Protein AF-M5BUG8-F1 (afdb_monomer_lite)

InterPro domains:
  IPR003822 Paired amphipathic helix [PF02671] (31-75)
  IPR003822 Paired amphipathic helix [PS51477] (8-78)
  IPR036600 Paired amphipathic helix superfamily [G3DSA:1.20.1160.11] (14-76)
  IPR036600 Paired amphipathic helix superfamily [SSF47762] (7-77)
  IPR039774 Transcriptional regulatory protein Sin3-like [PTHR12346] (8-88)

Secondary structure (DSSP, 8-state):
-----------HHHHHHHHHHHHHHTTT-HHHHHHHHHHHHHHHTTSS-HHHHHHHHHHHTTT-HHHHHHGGGGSPTT-EEEEEE-TTS-EEEEEE-TTS-EEEEEEP-

Sequence (109 aa):
MSLSPGSRSLNVMDAMTYLETIKVEFQHKPDVYDRFMDIMRDFRSEVINTPEVINQVLLLFNKHITLIQDFNAFLPQGYRVNCTTDDHNHSIITVLTPSGTSTRTTTTD

Foldseek 3Di:
DDPDPPDDPPDVVLVVVLLVVQCVVCVVPVVLSVQLVVLVVCVVVVVDDLVRSLVSQCVSCVVPVVSNQSCQSVHDPQWDWDWDADPVRWIKIWIGHNVRDIDIDIRDD

Radius of gyration: 14.84 Å; chains: 1; bounding box: 35×41×40 Å

Structure (mmCIF, N/CA/C/O backbone):
data_AF-M5BUG8-F1
#
_entry.id   AF-M5BUG8-F1
#
loop_
_atom_site.group_PDB
_atom_site.id
_atom_site.type_symbol
_atom_site.label_atom_id
_atom_site.label_alt_id
_atom_site.label_comp_id
_atom_site.label_asym_id
_atom_site.label_entity_id
_atom_site.label_seq_id
_atom_site.pdbx_PDB_ins_code
_atom_site.Cartn_x
_atom_site.Cartn_y
_atom_site.Cartn_z
_atom_site.occupancy
_atom_site.B_iso_or_equiv
_atom_site.auth_seq_id
_atom_site.auth_comp_id
_atom_site.auth_asym_id
_atom_site.auth_atom_id
_atom_site.pdbx_PDB_model_num
ATOM 1 N N . MET A 1 1 ? 5.415 25.767 23.470 1.00 34.91 1 MET A N 1
ATOM 2 C CA . MET A 1 1 ? 4.285 25.671 22.523 1.00 34.91 1 MET A CA 1
ATOM 3 C C . MET A 1 1 ? 4.552 24.466 21.644 1.00 34.91 1 MET A C 1
ATOM 5 O O . MET A 1 1 ? 5.449 24.526 20.816 1.00 34.91 1 MET A O 1
ATOM 9 N N . SER A 1 2 ? 3.894 23.342 21.917 1.00 32.44 2 SER A N 1
ATOM 10 C CA . SER A 1 2 ? 4.094 22.116 21.142 1.00 32.44 2 SER A CA 1
ATOM 11 C C . SER A 1 2 ? 3.295 22.223 19.850 1.00 32.44 2 SER A C 1
ATOM 13 O O . SER A 1 2 ? 2.077 22.374 19.892 1.00 32.44 2 SER A O 1
ATOM 15 N N . LEU A 1 3 ? 3.988 22.192 18.713 1.00 37.69 3 LEU A N 1
ATOM 16 C CA . LEU A 1 3 ? 3.361 22.051 17.406 1.00 37.69 3 LEU A CA 1
ATOM 17 C C . LEU A 1 3 ? 2.771 20.642 17.334 1.00 37.69 3 LEU A C 1
ATOM 19 O O . LEU A 1 3 ? 3.499 19.661 17.199 1.00 37.69 3 LEU A O 1
ATOM 23 N N . SER A 1 4 ? 1.454 20.537 17.463 1.00 40.38 4 SER A N 1
ATOM 24 C CA . SER A 1 4 ? 0.725 19.347 17.041 1.00 40.38 4 SER A CA 1
ATOM 25 C C . SER A 1 4 ? 0.997 19.158 15.543 1.00 40.38 4 SER A C 1
ATOM 27 O O . SER A 1 4 ? 0.736 20.098 14.786 1.00 40.38 4 SER A O 1
ATOM 29 N N . PRO A 1 5 ? 1.514 18.009 15.071 1.00 44.12 5 PRO A N 1
ATOM 30 C CA . PRO A 1 5 ? 1.587 17.742 13.645 1.00 44.12 5 PRO A CA 1
ATOM 31 C C . PRO A 1 5 ? 0.160 17.470 13.169 1.00 44.12 5 PRO A C 1
ATOM 33 O O . PRO A 1 5 ? -0.317 16.338 13.177 1.00 44.12 5 PRO A O 1
ATOM 36 N N . GLY A 1 6 ? -0.550 18.548 12.839 1.00 43.66 6 GLY A N 1
ATOM 37 C CA . GLY A 1 6 ? -1.820 18.486 12.142 1.00 43.66 6 GLY A CA 1
ATOM 38 C C . GLY A 1 6 ? -1.613 17.741 10.832 1.00 43.66 6 GLY A C 1
ATOM 39 O O . GLY A 1 6 ? -0.703 18.070 10.073 1.00 43.66 6 GLY A O 1
ATOM 40 N N . SER A 1 7 ? -2.422 16.701 10.648 1.00 51.44 7 SER A N 1
ATOM 41 C CA . SER A 1 7 ? -2.862 16.116 9.384 1.00 51.44 7 SER A CA 1
ATOM 42 C C . SER A 1 7 ? -2.051 16.590 8.181 1.00 51.44 7 SER A C 1
ATOM 44 O O . SER A 1 7 ? -2.364 17.630 7.600 1.00 51.44 7 SER A O 1
ATOM 46 N N . ARG A 1 8 ? -0.998 15.845 7.809 1.00 51.69 8 ARG A N 1
ATOM 47 C CA . ARG A 1 8 ? -0.332 16.061 6.520 1.00 51.69 8 ARG A CA 1
ATOM 48 C C . ARG A 1 8 ? -1.423 15.999 5.458 1.00 51.69 8 ARG A C 1
ATOM 50 O O . ARG A 1 8 ? -2.020 14.946 5.255 1.00 51.69 8 ARG A O 1
ATOM 57 N N . SER A 1 9 ? -1.734 17.136 4.844 1.00 54.66 9 SER A N 1
ATOM 58 C CA . SER A 1 9 ? -2.570 17.170 3.656 1.00 54.66 9 SER A CA 1
ATOM 59 C C . SER A 1 9 ? -1.834 16.347 2.611 1.00 54.66 9 SER A C 1
ATOM 61 O O . SER A 1 9 ? -0.812 16.800 2.096 1.00 54.66 9 SER A O 1
ATOM 63 N N . LEU A 1 10 ? -2.297 15.122 2.378 1.00 64.00 10 LEU A N 1
ATOM 64 C CA . LEU A 1 10 ? -1.803 14.280 1.299 1.00 64.00 10 LEU A CA 1
ATOM 65 C C . LEU A 1 10 ? -1.796 15.111 0.021 1.00 64.00 10 LEU A C 1
ATOM 67 O O . LEU A 1 10 ? -2.849 15.584 -0.415 1.00 64.00 10 LEU A O 1
ATOM 71 N N . ASN A 1 11 ? -0.610 15.364 -0.530 1.00 78.06 11 ASN A N 1
ATOM 72 C CA . ASN A 1 11 ? -0.508 16.137 -1.752 1.00 78.06 11 ASN A CA 1
ATOM 73 C C . ASN A 1 11 ? -0.906 15.221 -2.912 1.00 78.06 11 ASN A C 1
ATOM 75 O O . ASN A 1 11 ? -0.458 14.078 -2.997 1.00 78.06 11 ASN A O 1
ATOM 79 N N . VAL A 1 12 ? -1.722 15.724 -3.838 1.00 82.19 12 VAL A N 1
ATOM 80 C CA . VAL A 1 12 ? -2.028 15.030 -5.100 1.00 82.19 12 VAL A CA 1
ATOM 81 C C . VAL A 1 12 ? -0.735 14.624 -5.816 1.00 82.19 12 VAL A C 1
ATOM 83 O O . VAL A 1 12 ? -0.677 13.565 -6.431 1.00 82.19 12 VAL A O 1
ATOM 86 N N . MET A 1 13 ? 0.325 15.423 -5.678 1.00 86.44 13 MET A N 1
ATOM 87 C CA . MET A 1 13 ? 1.647 15.110 -6.215 1.00 86.44 13 MET A CA 1
ATOM 88 C C . MET A 1 13 ? 2.267 13.844 -5.601 1.00 86.44 13 MET A C 1
ATOM 90 O O . MET A 1 13 ? 2.862 13.057 -6.335 1.00 86.44 13 MET A O 1
ATOM 94 N N . ASP A 1 14 ? 2.074 13.597 -4.301 1.00 87.81 14 ASP A N 1
ATOM 95 C CA . ASP A 1 14 ? 2.576 12.387 -3.631 1.00 87.81 14 ASP A CA 1
ATOM 96 C C . ASP A 1 14 ? 1.821 11.150 -4.135 1.00 87.81 14 ASP A C 1
ATOM 98 O O . ASP A 1 14 ? 2.423 10.114 -4.409 1.00 87.81 14 ASP A O 1
ATOM 102 N N . ALA A 1 15 ? 0.505 11.277 -4.343 1.00 89.81 15 ALA A N 1
ATOM 103 C CA . AL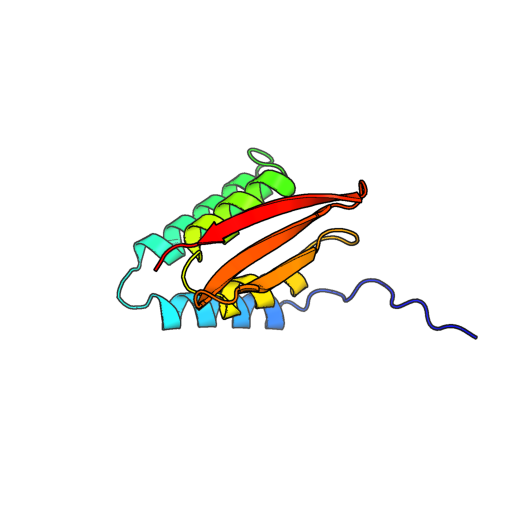A A 1 15 ? -0.312 10.210 -4.918 1.00 89.81 15 ALA A CA 1
ATOM 104 C C . ALA A 1 15 ? 0.101 9.887 -6.363 1.00 89.81 15 ALA A C 1
ATOM 106 O O . ALA A 1 15 ? 0.247 8.719 -6.715 1.00 89.81 15 ALA A O 1
ATOM 107 N N . MET A 1 16 ? 0.325 10.908 -7.196 1.00 91.12 16 MET A N 1
ATOM 108 C CA . MET A 1 16 ? 0.779 10.715 -8.577 1.00 91.12 16 MET A CA 1
ATOM 109 C C . MET A 1 16 ? 2.157 10.054 -8.632 1.00 91.12 16 MET A C 1
ATOM 111 O O . MET A 1 16 ? 2.339 9.105 -9.391 1.00 91.12 16 MET A O 1
ATOM 115 N N . THR A 1 17 ? 3.088 10.502 -7.786 1.00 93.50 17 THR A N 1
ATOM 116 C CA . THR A 1 17 ? 4.429 9.908 -7.680 1.00 93.50 17 THR A CA 1
ATOM 117 C C . THR A 1 17 ? 4.343 8.437 -7.274 1.00 93.50 17 THR A C 1
ATOM 119 O O . THR A 1 17 ? 4.947 7.589 -7.921 1.00 93.50 17 THR A O 1
ATOM 122 N N . TYR A 1 18 ? 3.524 8.104 -6.271 1.00 94.44 18 TYR A N 1
ATOM 123 C CA . TYR A 1 18 ? 3.335 6.720 -5.830 1.00 94.44 18 TYR A CA 1
ATOM 124 C C . TYR A 1 18 ? 2.779 5.819 -6.946 1.00 94.44 18 TYR A C 1
ATOM 126 O O . TYR A 1 18 ? 3.269 4.711 -7.168 1.00 94.44 18 TYR A O 1
ATOM 134 N N . LEU A 1 19 ? 1.791 6.309 -7.705 1.00 94.50 19 LEU A N 1
ATOM 135 C CA . LEU A 1 19 ? 1.242 5.587 -8.856 1.00 94.50 19 LEU A CA 1
ATOM 136 C C . LEU A 1 19 ? 2.278 5.370 -9.963 1.00 94.50 19 LEU A C 1
ATOM 138 O O . LEU A 1 19 ? 2.275 4.317 -10.604 1.00 94.50 19 LEU A O 1
ATOM 142 N N . GLU A 1 20 ? 3.144 6.352 -10.205 1.00 94.69 20 GLU A N 1
ATOM 143 C CA . GLU A 1 20 ? 4.239 6.234 -11.165 1.00 94.69 20 GLU A CA 1
ATOM 144 C C . GLU A 1 20 ? 5.263 5.189 -10.714 1.00 94.69 20 GLU A C 1
ATOM 146 O O . GLU A 1 20 ? 5.633 4.328 -11.511 1.00 94.69 20 GLU A O 1
ATOM 151 N N . THR A 1 21 ? 5.640 5.178 -9.431 1.00 95.38 21 THR A N 1
ATOM 152 C CA . THR A 1 21 ? 6.538 4.157 -8.876 1.00 95.38 21 THR A CA 1
ATOM 153 C C . THR A 1 21 ? 5.975 2.750 -9.072 1.00 95.38 21 THR A C 1
ATOM 155 O O . THR A 1 21 ? 6.694 1.882 -9.559 1.00 95.38 21 THR A O 1
ATOM 158 N N . ILE A 1 22 ? 4.684 2.522 -8.791 1.00 95.56 22 ILE A N 1
ATOM 159 C CA . ILE A 1 22 ? 4.039 1.217 -9.031 1.00 95.56 22 ILE A CA 1
ATOM 160 C C . ILE A 1 22 ? 4.111 0.843 -10.519 1.00 95.56 22 ILE A C 1
ATOM 162 O O . ILE A 1 22 ? 4.448 -0.291 -10.852 1.00 95.56 22 ILE A O 1
ATOM 166 N N . LYS A 1 23 ? 3.820 1.782 -11.431 1.00 94.44 23 LYS A N 1
ATOM 167 C CA . LYS A 1 23 ? 3.886 1.512 -12.878 1.00 94.44 23 LYS A CA 1
ATOM 168 C C . LYS A 1 23 ? 5.284 1.127 -13.344 1.00 94.44 23 LYS A C 1
ATOM 170 O O . LYS A 1 23 ? 5.403 0.239 -14.181 1.00 94.44 23 LYS A O 1
ATOM 175 N N . VAL A 1 24 ? 6.314 1.805 -12.842 1.00 96.00 24 VAL A N 1
ATOM 176 C CA . VAL A 1 24 ? 7.708 1.539 -13.217 1.00 96.00 24 VAL A CA 1
ATOM 177 C C . VAL A 1 24 ? 8.164 0.195 -12.652 1.00 96.00 24 VAL A C 1
ATOM 179 O O . VAL A 1 24 ? 8.664 -0.640 -13.404 1.00 96.00 24 VAL A O 1
ATOM 182 N N . GLU A 1 25 ? 7.928 -0.048 -11.361 1.00 94.88 25 GLU A N 1
ATOM 183 C CA . GLU A 1 25 ? 8.332 -1.282 -10.675 1.00 94.88 25 GLU A CA 1
ATOM 184 C C . GLU A 1 25 ? 7.675 -2.524 -11.303 1.00 94.88 25 GLU A C 1
ATOM 186 O O . GLU A 1 25 ? 8.307 -3.568 -11.477 1.00 94.88 25 GLU A O 1
ATOM 191 N N . PHE A 1 26 ? 6.411 -2.398 -11.718 1.00 95.38 26 PHE A N 1
ATOM 192 C CA . PHE A 1 26 ? 5.625 -3.476 -12.317 1.00 95.38 26 PHE A CA 1
ATOM 193 C C . PHE A 1 26 ? 5.391 -3.303 -13.822 1.00 95.38 26 PHE A C 1
ATOM 195 O O . PHE A 1 26 ? 4.422 -3.837 -14.358 1.00 95.38 26 PHE A O 1
ATOM 202 N N . GLN A 1 27 ? 6.289 -2.634 -14.552 1.00 94.44 27 GLN A N 1
ATOM 203 C CA . GLN A 1 27 ? 6.114 -2.396 -15.996 1.00 94.44 27 GLN A CA 1
ATOM 204 C C . GLN A 1 27 ? 5.933 -3.684 -16.828 1.00 94.44 27 GLN A C 1
ATOM 206 O O . GLN A 1 27 ? 5.314 -3.669 -17.889 1.00 94.44 27 GLN A O 1
ATOM 211 N N . HIS A 1 28 ? 6.458 -4.815 -16.341 1.00 95.75 28 HIS A N 1
ATOM 212 C CA . HIS A 1 28 ? 6.328 -6.137 -16.967 1.00 95.75 28 HIS A CA 1
ATOM 213 C C . HIS A 1 28 ? 5.174 -6.983 -16.394 1.00 95.75 28 HIS A C 1
ATOM 215 O O . HIS A 1 28 ? 4.993 -8.125 -16.811 1.00 95.75 28 HIS A O 1
ATOM 221 N N . LYS A 1 29 ? 4.421 -6.445 -15.429 1.00 93.44 29 LYS A N 1
ATOM 222 C CA . LYS A 1 29 ? 3.301 -7.086 -14.723 1.00 93.44 29 LYS A CA 1
ATOM 223 C C . LYS A 1 29 ? 2.118 -6.109 -14.618 1.00 93.44 29 LYS A C 1
ATOM 225 O O . LYS A 1 29 ? 1.824 -5.606 -13.531 1.00 93.44 29 LYS A O 1
ATOM 230 N N . PRO A 1 30 ? 1.465 -5.779 -15.749 1.00 90.94 30 PRO A N 1
ATOM 231 C CA . PRO A 1 30 ? 0.390 -4.782 -15.780 1.00 90.94 30 PRO A CA 1
ATOM 232 C C . PRO A 1 30 ? -0.799 -5.149 -14.876 1.00 90.94 30 PRO A C 1
ATOM 234 O O . PRO A 1 30 ? -1.448 -4.265 -14.321 1.00 90.94 30 PRO A O 1
ATOM 237 N N . ASP A 1 31 ? -1.013 -6.446 -14.647 1.00 95.88 31 ASP A N 1
ATOM 238 C CA . ASP A 1 31 ? -2.019 -7.002 -13.742 1.00 95.88 31 ASP A CA 1
ATOM 239 C C . ASP A 1 31 ? -1.876 -6.504 -12.296 1.00 95.88 31 ASP A C 1
ATOM 241 O O . ASP A 1 31 ? -2.874 -6.360 -11.590 1.00 95.88 31 ASP A O 1
ATOM 245 N N . VAL A 1 32 ? -0.656 -6.189 -11.849 1.00 95.56 32 VAL A N 1
ATOM 246 C CA . VAL A 1 32 ? -0.420 -5.645 -10.505 1.00 95.56 32 VAL A CA 1
ATOM 247 C C . VAL A 1 32 ? -0.980 -4.229 -10.379 1.00 95.56 32 VAL A C 1
ATOM 249 O O . VAL A 1 32 ? -1.627 -3.912 -9.380 1.00 95.56 32 VAL A O 1
ATOM 252 N N . TYR A 1 33 ? -0.769 -3.382 -11.390 1.00 95.62 33 TYR A N 1
ATOM 253 C CA . TYR A 1 33 ? -1.304 -2.021 -11.394 1.00 95.62 33 TYR A CA 1
ATOM 254 C C . TYR A 1 33 ? -2.834 -2.023 -11.474 1.00 95.62 33 TYR A C 1
ATOM 256 O O . TYR A 1 33 ? -3.489 -1.304 -10.718 1.00 95.62 33 TYR A O 1
ATOM 264 N N . ASP A 1 34 ? -3.402 -2.866 -12.338 1.00 95.94 34 ASP A N 1
ATOM 265 C CA . ASP A 1 34 ? -4.854 -3.012 -12.470 1.00 95.94 34 ASP A CA 1
ATOM 266 C C . ASP A 1 34 ? -5.479 -3.489 -11.154 1.00 95.94 34 ASP A C 1
ATOM 268 O O . ASP A 1 34 ? -6.438 -2.893 -10.663 1.00 95.94 34 ASP A O 1
ATOM 272 N N . ARG A 1 35 ? -4.863 -4.481 -10.501 1.00 97.50 35 ARG A N 1
ATOM 273 C CA . ARG A 1 35 ? -5.314 -4.968 -9.195 1.00 97.50 35 ARG A CA 1
ATOM 274 C C . ARG A 1 35 ? -5.216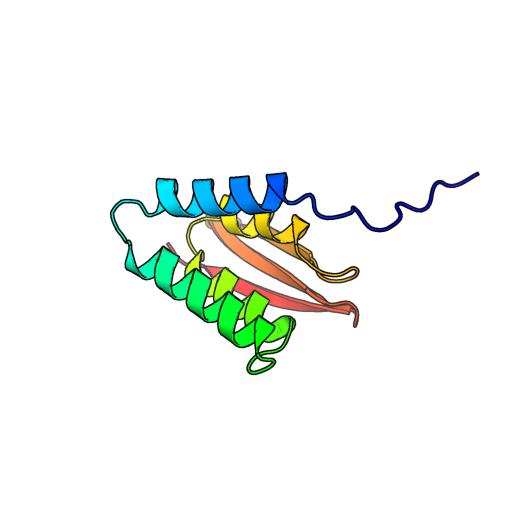 -3.904 -8.104 1.00 97.50 35 ARG A C 1
ATOM 276 O O . ARG A 1 35 ? -6.106 -3.823 -7.262 1.00 97.50 35 ARG A O 1
ATOM 283 N N . PHE A 1 36 ? -4.176 -3.069 -8.112 1.00 96.94 36 PHE A N 1
ATOM 284 C CA . PHE A 1 36 ? -4.098 -1.925 -7.200 1.00 96.94 36 PHE A CA 1
ATOM 285 C C . PHE A 1 36 ? -5.269 -0.955 -7.422 1.00 96.94 36 PHE A C 1
ATOM 287 O O . PHE A 1 36 ? -5.899 -0.508 -6.464 1.00 96.94 36 PHE A O 1
ATOM 294 N N . MET A 1 37 ? -5.608 -0.664 -8.680 1.00 96.25 37 MET A N 1
ATOM 295 C CA . MET A 1 37 ? -6.745 0.200 -9.008 1.00 96.25 37 MET A CA 1
ATOM 296 C C . MET A 1 37 ? -8.090 -0.403 -8.613 1.00 96.25 37 MET A C 1
ATOM 298 O O . MET A 1 37 ? -8.975 0.331 -8.166 1.00 96.25 37 MET A O 1
ATOM 302 N N . ASP A 1 38 ? -8.237 -1.721 -8.723 1.00 97.81 38 ASP A N 1
ATOM 303 C CA . ASP A 1 38 ? -9.419 -2.437 -8.251 1.00 97.81 38 ASP A CA 1
ATOM 304 C C . ASP A 1 38 ? -9.595 -2.284 -6.735 1.00 97.81 38 ASP A C 1
ATOM 306 O O . ASP A 1 38 ? -10.667 -1.874 -6.293 1.00 97.81 38 ASP A O 1
ATOM 310 N N . ILE A 1 39 ? -8.525 -2.471 -5.951 1.00 97.56 39 ILE A N 1
ATOM 311 C CA . ILE A 1 39 ? -8.535 -2.253 -4.492 1.00 97.56 39 ILE A CA 1
ATOM 312 C C . ILE A 1 39 ? -8.988 -0.823 -4.159 1.00 97.56 39 ILE A C 1
ATOM 314 O O . ILE A 1 39 ? -9.855 -0.612 -3.308 1.00 97.56 39 ILE A O 1
ATOM 318 N N . MET A 1 40 ? -8.434 0.181 -4.845 1.00 95.38 40 MET A N 1
ATOM 319 C CA . MET A 1 40 ? -8.778 1.587 -4.598 1.00 95.38 40 MET A CA 1
ATOM 320 C C . MET A 1 40 ? -10.227 1.911 -4.988 1.00 95.38 40 MET A C 1
ATOM 322 O O . MET A 1 40 ? -10.888 2.714 -4.323 1.00 95.38 40 MET A O 1
ATOM 326 N N . ARG A 1 41 ? -10.748 1.283 -6.048 1.00 96.94 41 ARG A N 1
ATOM 327 C CA . ARG A 1 41 ? -12.148 1.424 -6.467 1.00 96.94 41 ARG A CA 1
ATOM 328 C C . ARG A 1 41 ? -13.101 0.783 -5.464 1.00 96.94 41 ARG A C 1
ATOM 330 O O . ARG A 1 41 ? -14.120 1.399 -5.142 1.00 96.94 41 ARG A O 1
ATOM 337 N N . ASP A 1 42 ? -12.772 -0.402 -4.967 1.00 97.88 42 ASP A N 1
ATOM 338 C CA . ASP A 1 42 ? -13.573 -1.111 -3.972 1.00 97.88 42 ASP A CA 1
ATOM 339 C C . ASP A 1 42 ? -13.615 -0.326 -2.657 1.00 97.88 42 ASP A C 1
ATOM 341 O O . ASP A 1 42 ? -14.682 -0.174 -2.063 1.00 97.88 42 ASP A O 1
ATOM 345 N N . PHE A 1 43 ? -12.495 0.284 -2.256 1.00 95.75 43 PHE A N 1
ATOM 346 C CA . PHE A 1 43 ? -12.459 1.198 -1.115 1.00 95.75 43 PHE A CA 1
ATOM 347 C C . PHE A 1 43 ? -13.324 2.442 -1.331 1.00 95.75 43 PHE A C 1
ATOM 349 O O . PHE A 1 43 ? -14.130 2.796 -0.474 1.00 95.75 43 PHE A O 1
ATOM 356 N N . ARG A 1 44 ? -13.199 3.099 -2.495 1.00 93.19 44 ARG A N 1
ATOM 357 C CA . ARG A 1 44 ? -13.998 4.288 -2.843 1.00 93.19 44 ARG A CA 1
ATOM 358 C C . ARG A 1 44 ? -15.497 3.990 -2.889 1.00 93.19 44 ARG A C 1
ATOM 360 O O . ARG A 1 44 ? -16.297 4.886 -2.641 1.00 93.19 44 ARG A O 1
ATOM 367 N N . SER A 1 45 ? -15.860 2.763 -3.248 1.00 97.19 45 SER A N 1
ATOM 368 C CA . SER A 1 45 ? -17.247 2.298 -3.328 1.00 97.19 45 SER A CA 1
ATOM 369 C C . SER A 1 45 ? -17.745 1.701 -2.007 1.00 97.19 45 SER A C 1
ATOM 371 O O . SER A 1 45 ? -18.829 1.128 -1.987 1.00 97.19 45 SER A O 1
ATOM 373 N N . GLU A 1 46 ? -16.958 1.813 -0.929 1.00 96.12 46 GLU A N 1
ATOM 374 C CA . GLU A 1 46 ? -17.258 1.302 0.417 1.00 96.12 46 GLU A CA 1
ATOM 375 C C . GLU A 1 46 ? -17.473 -0.224 0.484 1.00 96.12 46 GLU A C 1
ATOM 377 O O . GLU A 1 46 ? -18.042 -0.742 1.444 1.00 96.12 46 GLU A O 1
ATOM 382 N N . VAL A 1 47 ? -16.982 -0.969 -0.513 1.00 97.25 47 VAL A N 1
ATOM 383 C CA . VAL A 1 47 ? -17.035 -2.442 -0.551 1.00 97.25 47 VAL A CA 1
ATOM 384 C C . VAL A 1 47 ? -16.068 -3.041 0.471 1.00 97.25 47 VAL A C 1
ATOM 386 O O . VAL A 1 47 ? -16.378 -4.041 1.117 1.00 97.25 47 VAL A O 1
ATOM 389 N N . ILE A 1 48 ? -14.902 -2.412 0.634 1.00 96.19 48 ILE A N 1
ATOM 390 C CA . ILE A 1 48 ? -13.880 -2.787 1.614 1.00 96.19 48 ILE A CA 1
ATOM 391 C C . ILE A 1 48 ? -13.566 -1.607 2.537 1.00 96.19 48 ILE A C 1
ATOM 393 O O . ILE A 1 48 ? -13.658 -0.446 2.146 1.00 96.19 48 ILE A O 1
ATOM 397 N N . ASN A 1 49 ? -13.195 -1.904 3.783 1.00 93.50 49 ASN A N 1
ATOM 398 C CA . ASN A 1 49 ? -12.866 -0.902 4.800 1.00 93.50 49 ASN A CA 1
ATOM 399 C C . ASN A 1 49 ? -11.348 -0.637 4.878 1.00 93.50 49 ASN A C 1
ATOM 401 O O . ASN A 1 49 ? -10.551 -1.294 4.211 1.00 93.50 49 ASN A O 1
ATOM 405 N N . THR A 1 50 ? -10.927 0.327 5.706 1.00 91.38 50 THR A N 1
ATOM 406 C CA . THR A 1 50 ? -9.505 0.696 5.852 1.00 91.38 50 THR A CA 1
ATOM 407 C C . THR A 1 50 ? -8.595 -0.495 6.205 1.00 91.38 50 THR A C 1
ATOM 409 O O . THR A 1 50 ? -7.588 -0.658 5.516 1.00 91.38 50 THR A O 1
ATOM 412 N N . PRO A 1 51 ? -8.898 -1.349 7.210 1.00 90.94 51 PRO A N 1
ATOM 413 C CA . PRO A 1 51 ? -8.089 -2.544 7.470 1.00 90.94 51 PRO A CA 1
ATOM 414 C C . PRO A 1 51 ? -7.940 -3.472 6.259 1.00 90.94 51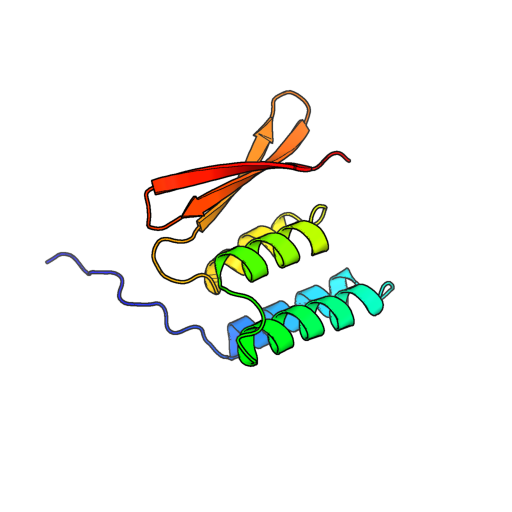 PRO A C 1
ATOM 416 O O . PRO A 1 51 ? -6.845 -3.972 6.006 1.00 90.94 51 PRO A O 1
ATOM 419 N N . GLU A 1 52 ? -9.020 -3.678 5.505 1.00 93.06 52 GLU A N 1
ATOM 420 C CA . GLU A 1 52 ? -9.033 -4.583 4.357 1.00 93.06 52 GLU A CA 1
ATOM 421 C C . GLU A 1 52 ? -8.194 -4.039 3.191 1.00 93.06 52 GLU A C 1
ATOM 423 O O . GLU A 1 52 ? -7.384 -4.772 2.627 1.00 93.06 52 GLU A O 1
ATOM 428 N N . VAL A 1 53 ? -8.281 -2.736 2.894 1.00 95.19 53 VAL A N 1
ATOM 429 C CA . VAL A 1 53 ? -7.393 -2.079 1.913 1.00 95.19 53 VAL A CA 1
ATOM 430 C C . VAL A 1 53 ? -5.931 -2.260 2.281 1.00 95.19 53 VAL A C 1
ATOM 432 O O . VAL A 1 53 ? -5.128 -2.629 1.428 1.00 95.19 53 VAL A O 1
ATOM 435 N N . ILE A 1 54 ? -5.581 -2.014 3.549 1.00 92.50 54 ILE A N 1
ATOM 436 C CA . ILE A 1 54 ? -4.204 -2.174 4.025 1.00 92.50 54 ILE A CA 1
ATOM 437 C C . ILE A 1 54 ? -3.757 -3.611 3.773 1.00 92.50 54 ILE A C 1
ATOM 439 O O . ILE A 1 54 ? -2.737 -3.821 3.126 1.00 92.50 54 ILE A O 1
ATOM 443 N N . ASN A 1 55 ? -4.534 -4.601 4.216 1.00 91.56 55 ASN A N 1
ATOM 444 C CA . ASN A 1 55 ? -4.192 -6.008 4.037 1.00 91.56 55 ASN A CA 1
ATOM 445 C C . ASN A 1 55 ? -3.970 -6.374 2.557 1.00 91.56 55 ASN A C 1
ATOM 447 O O . ASN A 1 55 ? -2.964 -6.996 2.219 1.00 91.56 55 ASN A O 1
ATOM 451 N N . GLN A 1 56 ? -4.859 -5.944 1.659 1.00 95.19 56 GLN A N 1
ATOM 452 C CA . GLN A 1 56 ? -4.735 -6.254 0.235 1.00 95.19 56 GLN A CA 1
ATOM 453 C C . GLN A 1 56 ? -3.536 -5.567 -0.428 1.00 95.19 56 GLN A C 1
ATOM 455 O O . GLN A 1 56 ? -2.850 -6.204 -1.227 1.00 95.19 56 GLN A O 1
ATOM 460 N N . VAL A 1 57 ? -3.223 -4.319 -0.065 1.00 94.69 57 VAL A N 1
ATOM 461 C CA . VAL A 1 57 ? -2.022 -3.613 -0.549 1.00 94.69 57 VAL A CA 1
ATOM 462 C C . VAL A 1 57 ? -0.742 -4.302 -0.064 1.00 94.69 57 VAL A C 1
ATOM 464 O O . VAL A 1 57 ? 0.182 -4.506 -0.851 1.00 94.69 57 VAL A O 1
ATOM 467 N N . LEU A 1 58 ? -0.692 -4.730 1.203 1.00 91.75 58 LEU A N 1
ATOM 468 C CA . LEU A 1 58 ? 0.453 -5.470 1.748 1.00 91.75 58 LEU A CA 1
ATOM 469 C C . LEU A 1 58 ? 0.662 -6.812 1.048 1.00 91.75 58 LEU A C 1
ATOM 471 O O . LEU A 1 58 ? 1.798 -7.192 0.780 1.00 91.75 58 LEU A O 1
ATOM 475 N N . LEU A 1 59 ? -0.423 -7.523 0.735 1.00 91.69 59 LEU A N 1
ATOM 476 C CA . LEU A 1 59 ? -0.357 -8.776 -0.012 1.00 91.69 59 LEU A CA 1
ATOM 477 C C . LEU A 1 59 ? 0.085 -8.553 -1.460 1.00 91.69 59 LEU A C 1
ATOM 479 O O . LEU A 1 59 ? 0.887 -9.332 -1.972 1.00 91.69 59 LEU A O 1
ATOM 483 N N . LEU A 1 60 ? -0.411 -7.497 -2.109 1.00 95.06 60 LEU A N 1
ATOM 484 C CA . LEU A 1 60 ? -0.063 -7.161 -3.489 1.00 95.06 60 LEU A CA 1
ATOM 485 C C . LEU A 1 60 ? 1.425 -6.821 -3.638 1.00 95.06 60 LEU A C 1
ATOM 487 O O . LEU A 1 60 ? 2.058 -7.233 -4.608 1.00 95.06 60 LEU A O 1
ATOM 491 N N . PHE A 1 61 ? 1.988 -6.111 -2.659 1.00 93.25 61 PHE A N 1
ATOM 492 C CA . PHE A 1 61 ? 3.374 -5.643 -2.667 1.00 93.25 61 PHE A CA 1
ATOM 493 C C . PHE A 1 61 ? 4.280 -6.409 -1.699 1.00 93.25 61 PHE A C 1
ATOM 495 O O . PHE A 1 61 ? 5.306 -5.880 -1.285 1.00 93.25 61 PHE A O 1
ATOM 502 N N . ASN A 1 62 ? 3.939 -7.649 -1.335 1.00 86.06 62 ASN A N 1
ATOM 503 C CA . ASN A 1 62 ? 4.597 -8.393 -0.251 1.00 86.06 62 ASN A CA 1
ATOM 504 C C . ASN A 1 62 ? 6.133 -8.504 -0.377 1.00 86.06 62 ASN A C 1
ATOM 506 O O . ASN A 1 62 ? 6.811 -8.558 0.648 1.00 86.06 62 ASN A O 1
ATOM 510 N N . LYS A 1 63 ? 6.679 -8.459 -1.600 1.00 85.62 63 LYS A N 1
ATOM 511 C CA . LYS A 1 63 ? 8.121 -8.474 -1.920 1.00 85.62 63 LYS A CA 1
ATOM 512 C C . LYS A 1 63 ? 8.743 -7.094 -2.178 1.00 85.62 63 LYS A C 1
ATOM 514 O O . LYS A 1 63 ? 9.942 -6.996 -2.407 1.00 85.62 63 LYS A O 1
ATOM 519 N N . HIS A 1 64 ? 7.952 -6.027 -2.128 1.00 90.06 64 HIS A N 1
ATOM 520 C CA . HIS A 1 64 ? 8.369 -4.656 -2.418 1.00 90.06 64 HIS A CA 1
ATOM 521 C C . HIS A 1 64 ? 8.188 -3.786 -1.171 1.00 90.06 64 HIS A C 1
ATOM 523 O O . HIS A 1 64 ? 7.267 -2.976 -1.062 1.00 90.06 64 HIS A O 1
ATOM 529 N N . ILE A 1 65 ? 9.096 -3.966 -0.207 1.00 88.94 65 ILE A N 1
ATOM 530 C CA . ILE A 1 65 ? 9.037 -3.316 1.111 1.00 88.94 65 ILE A CA 1
ATOM 531 C C . ILE A 1 65 ? 8.994 -1.789 1.011 1.00 88.94 65 ILE A C 1
ATOM 533 O O . ILE A 1 65 ? 8.261 -1.157 1.769 1.00 88.94 65 ILE A O 1
ATOM 537 N N . THR A 1 66 ? 9.704 -1.195 0.051 1.00 90.75 66 THR A N 1
ATOM 538 C CA . THR A 1 66 ? 9.680 0.256 -0.179 1.00 90.75 66 THR A CA 1
ATOM 539 C C . THR A 1 66 ? 8.269 0.749 -0.513 1.00 90.75 66 THR A C 1
ATOM 541 O O . THR A 1 66 ? 7.784 1.677 0.124 1.00 90.75 66 THR A O 1
ATOM 544 N N . LEU A 1 67 ? 7.550 0.061 -1.411 1.00 93.81 67 LEU A N 1
ATOM 545 C CA . LEU A 1 67 ? 6.169 0.419 -1.772 1.00 93.81 67 LEU A CA 1
ATOM 546 C C . LEU A 1 67 ? 5.205 0.295 -0.588 1.00 93.81 67 LEU A C 1
ATOM 548 O O . LEU A 1 67 ? 4.271 1.089 -0.455 1.00 93.81 67 LEU A O 1
ATOM 552 N N . ILE A 1 68 ? 5.435 -0.692 0.279 1.00 92.62 68 ILE A N 1
ATOM 553 C CA . ILE A 1 68 ? 4.677 -0.868 1.520 1.00 92.62 68 ILE A CA 1
ATOM 554 C C . ILE A 1 68 ? 4.961 0.275 2.504 1.00 92.62 68 ILE A C 1
ATOM 556 O O . ILE A 1 68 ? 4.046 0.784 3.151 1.00 92.62 68 ILE A O 1
ATOM 560 N N . GLN A 1 69 ? 6.223 0.681 2.639 1.00 90.94 69 GLN A N 1
ATOM 561 C CA . GLN A 1 69 ? 6.614 1.769 3.530 1.00 90.94 69 GLN A CA 1
ATOM 562 C C . GLN A 1 69 ? 6.059 3.113 3.060 1.00 90.94 69 GLN A C 1
ATOM 564 O O . GLN A 1 69 ? 5.522 3.851 3.888 1.00 90.94 69 GLN A O 1
ATOM 569 N N . ASP A 1 70 ? 6.124 3.396 1.760 1.00 92.19 70 ASP A N 1
ATOM 570 C CA . ASP A 1 70 ? 5.594 4.620 1.155 1.00 92.19 70 ASP A CA 1
ATOM 571 C C . ASP A 1 70 ? 4.069 4.715 1.305 1.00 92.19 70 ASP A C 1
ATOM 573 O O . ASP A 1 70 ? 3.520 5.807 1.475 1.00 92.19 70 ASP A O 1
ATOM 577 N N . PHE A 1 71 ? 3.378 3.569 1.376 1.00 92.81 71 PHE A N 1
ATOM 578 C CA . PHE A 1 71 ? 1.938 3.531 1.628 1.00 92.81 71 PHE A CA 1
ATOM 579 C C . PHE A 1 71 ? 1.540 4.177 2.968 1.00 92.81 71 PHE A C 1
ATOM 581 O O . PHE A 1 71 ? 0.428 4.691 3.096 1.00 92.81 71 PHE A O 1
ATOM 588 N N . ASN A 1 72 ? 2.450 4.246 3.953 1.00 90.31 72 ASN A N 1
ATOM 589 C CA . ASN A 1 72 ? 2.199 4.911 5.239 1.00 90.31 72 ASN A CA 1
ATOM 590 C C . ASN A 1 72 ? 1.787 6.376 5.107 1.00 90.31 72 ASN A C 1
ATOM 592 O O . ASN A 1 72 ? 1.096 6.883 5.990 1.00 90.31 72 ASN A O 1
ATOM 596 N N . ALA A 1 73 ? 2.206 7.062 4.039 1.00 88.94 73 ALA A N 1
ATOM 597 C CA . ALA A 1 73 ? 1.803 8.441 3.798 1.00 88.94 73 ALA A CA 1
ATOM 598 C C . ALA A 1 73 ? 0.277 8.565 3.665 1.00 88.94 73 ALA A C 1
ATOM 600 O O . ALA A 1 73 ? -0.293 9.551 4.124 1.00 88.94 73 ALA A O 1
ATOM 601 N N . PHE A 1 74 ? -0.376 7.543 3.103 1.00 89.94 74 PHE A N 1
ATOM 602 C CA . PHE A 1 74 ? -1.805 7.519 2.785 1.00 89.94 74 PHE A CA 1
ATOM 603 C C . PHE A 1 74 ? -2.680 6.941 3.901 1.00 89.94 74 PHE A C 1
ATOM 605 O O . PHE A 1 74 ? -3.907 6.933 3.783 1.00 89.94 74 PHE A O 1
ATOM 612 N N . LEU A 1 75 ? -2.074 6.460 4.989 1.00 90.12 75 LEU A N 1
ATOM 613 C CA . LEU A 1 75 ? -2.812 5.857 6.088 1.00 90.12 75 LEU A CA 1
ATOM 614 C C . LEU A 1 75 ? -3.452 6.922 6.992 1.00 90.12 75 LEU A C 1
ATOM 616 O O . LEU A 1 75 ? -2.815 7.927 7.321 1.00 90.12 75 LEU A O 1
ATOM 620 N N . PRO A 1 76 ? -4.695 6.701 7.460 1.00 88.12 76 PRO A N 1
ATOM 621 C CA . PRO A 1 76 ? -5.307 7.563 8.461 1.00 88.12 76 PRO A CA 1
ATOM 622 C C . PRO A 1 76 ? -4.501 7.589 9.763 1.00 88.12 76 PRO A C 1
ATOM 624 O O . PRO A 1 76 ? -3.791 6.640 10.104 1.00 88.12 76 PRO A O 1
ATOM 627 N N . GLN A 1 77 ? -4.675 8.654 10.548 1.00 85.25 77 GLN A N 1
ATOM 628 C CA . GLN A 1 77 ? -4.034 8.765 11.856 1.00 85.25 77 GLN A CA 1
ATOM 629 C C . GLN A 1 77 ? -4.330 7.534 12.731 1.00 85.25 77 GLN A C 1
ATOM 631 O O . GLN A 1 77 ? -5.476 7.116 12.885 1.00 85.25 77 GLN A O 1
ATOM 636 N N . GLY A 1 78 ? -3.276 6.976 13.328 1.00 87.06 78 GLY A N 1
ATOM 637 C CA . GLY A 1 78 ? -3.345 5.787 14.181 1.00 87.06 78 GLY A CA 1
ATOM 638 C C . GLY A 1 78 ? -3.109 4.470 13.440 1.00 87.06 78 GLY A C 1
ATOM 639 O O . GLY A 1 78 ? -2.805 3.477 14.095 1.00 87.06 78 GLY A O 1
ATOM 640 N N . TYR A 1 79 ? -3.165 4.463 12.106 1.00 90.75 79 TYR A N 1
ATOM 641 C CA . TYR A 1 79 ? -2.667 3.348 11.306 1.00 90.75 79 TYR A CA 1
ATOM 642 C C . TYR A 1 79 ? -1.201 3.561 10.951 1.00 90.75 79 TYR A C 1
ATOM 644 O O . TYR A 1 79 ? -0.787 4.660 10.579 1.00 90.75 79 TYR A O 1
ATOM 652 N N . ARG A 1 80 ? -0.402 2.501 11.069 1.00 90.88 80 ARG A N 1
ATOM 653 C CA . ARG A 1 80 ? 0.996 2.514 10.637 1.00 90.88 80 ARG A CA 1
ATOM 654 C C . ARG A 1 80 ? 1.461 1.111 10.298 1.00 90.88 80 ARG A C 1
ATOM 656 O O . ARG A 1 80 ? 1.260 0.187 11.076 1.00 90.88 80 ARG A O 1
ATOM 663 N N . VAL A 1 81 ? 2.146 0.972 9.179 1.00 90.75 81 VAL A N 1
ATOM 664 C CA . VAL A 1 81 ? 2.825 -0.250 8.770 1.00 90.75 81 VAL A CA 1
ATOM 665 C C . VAL A 1 81 ? 4.317 -0.098 9.038 1.00 90.75 81 VAL A C 1
ATOM 667 O O . VAL A 1 81 ? 4.963 0.832 8.557 1.00 90.75 81 VAL A O 1
ATOM 670 N N . ASN A 1 82 ? 4.879 -1.027 9.803 1.00 89.81 82 ASN A N 1
ATOM 671 C CA . ASN A 1 82 ? 6.313 -1.132 10.031 1.00 89.81 82 ASN A CA 1
ATOM 672 C C . ASN A 1 82 ? 6.842 -2.379 9.334 1.00 89.81 82 ASN A C 1
ATOM 674 O O . ASN A 1 82 ? 6.270 -3.456 9.483 1.00 89.81 82 ASN A O 1
ATOM 678 N N . CYS A 1 83 ? 7.952 -2.230 8.621 1.00 87.56 83 CYS A N 1
ATOM 679 C CA . CYS A 1 83 ? 8.672 -3.345 8.022 1.00 87.56 83 CYS A CA 1
ATO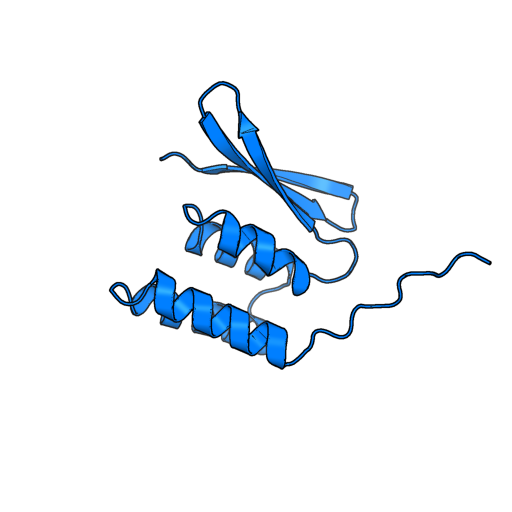M 680 C C . CYS A 1 83 ? 10.014 -3.492 8.737 1.00 87.56 83 CYS A C 1
ATOM 682 O O . CYS A 1 83 ? 10.750 -2.514 8.870 1.00 87.56 83 CYS A O 1
ATOM 684 N N . THR A 1 84 ? 10.308 -4.693 9.217 1.00 85.88 84 THR A N 1
ATOM 685 C CA . THR A 1 84 ? 11.551 -5.046 9.913 1.00 85.88 84 THR A CA 1
ATOM 686 C C . THR A 1 84 ? 12.077 -6.356 9.358 1.00 85.88 84 THR A C 1
ATOM 688 O O . THR A 1 84 ? 11.280 -7.195 8.956 1.00 85.88 84 THR A O 1
ATOM 691 N N . THR A 1 85 ? 13.383 -6.568 9.397 1.00 84.19 85 THR A N 1
ATOM 692 C CA . THR A 1 85 ? 13.997 -7.842 9.006 1.00 84.19 85 THR A CA 1
ATOM 693 C C . THR A 1 85 ? 14.348 -8.643 10.261 1.00 84.19 85 THR A C 1
ATOM 695 O O . THR A 1 85 ? 14.811 -8.043 11.232 1.00 84.19 85 THR A O 1
ATOM 698 N N . ASP A 1 86 ? 14.100 -9.957 10.283 1.00 82.12 86 ASP A N 1
ATOM 699 C CA . ASP A 1 86 ? 14.589 -10.824 11.370 1.00 82.12 86 ASP A CA 1
ATOM 700 C C . ASP A 1 86 ? 16.032 -11.302 11.164 1.00 82.12 86 ASP A C 1
ATOM 702 O O . ASP A 1 86 ? 16.662 -11.060 10.134 1.00 82.12 86 ASP A O 1
ATOM 706 N N . ASP A 1 87 ? 16.535 -12.034 12.158 1.00 81.12 87 ASP A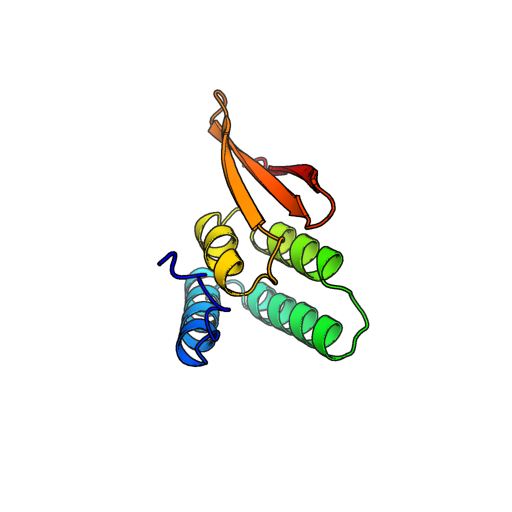 N 1
ATOM 707 C CA . ASP A 1 87 ? 17.850 -12.679 12.148 1.00 81.12 87 ASP A CA 1
ATOM 708 C C . ASP A 1 87 ? 18.012 -13.705 11.006 1.00 81.12 87 ASP A C 1
ATOM 710 O O . ASP A 1 87 ? 19.132 -14.086 10.667 1.00 81.12 87 ASP A O 1
ATOM 714 N N . HIS A 1 88 ? 16.908 -14.146 10.393 1.00 79.75 88 HIS A N 1
ATOM 715 C CA . HIS A 1 88 ? 16.877 -15.059 9.249 1.00 79.75 88 HIS A CA 1
ATOM 716 C C . HIS A 1 88 ? 16.708 -14.334 7.906 1.00 79.75 88 HIS A C 1
ATOM 718 O O . HIS A 1 88 ? 16.508 -14.980 6.880 1.00 79.75 88 HIS A O 1
ATOM 724 N N . ASN A 1 89 ? 16.837 -13.005 7.893 1.00 78.75 89 ASN A N 1
ATOM 725 C CA . ASN A 1 89 ? 16.693 -12.160 6.713 1.00 78.75 89 ASN A CA 1
ATOM 726 C C . ASN A 1 89 ? 15.279 -12.174 6.089 1.00 78.75 89 ASN A C 1
ATOM 728 O O . ASN A 1 89 ? 15.111 -11.795 4.930 1.00 78.75 89 ASN A O 1
ATOM 732 N N . HIS A 1 90 ? 14.250 -12.571 6.845 1.00 80.12 90 HIS A N 1
ATOM 733 C CA . HIS A 1 90 ? 12.858 -12.493 6.411 1.00 80.12 90 HIS A CA 1
ATOM 734 C C . HIS A 1 90 ? 12.262 -11.121 6.709 1.00 80.12 90 HIS A C 1
ATOM 736 O O . HIS A 1 90 ? 12.438 -10.556 7.793 1.00 80.12 90 HIS A O 1
ATOM 742 N N . SER A 1 91 ? 11.483 -10.607 5.757 1.00 83.69 91 SER A N 1
ATOM 743 C CA . SER A 1 91 ? 10.740 -9.366 5.952 1.00 83.69 91 SER A CA 1
ATOM 744 C C . SER A 1 91 ? 9.494 -9.620 6.798 1.00 83.69 91 SER A C 1
ATOM 746 O O . SER A 1 91 ? 8.604 -10.392 6.441 1.00 83.69 91 SER A O 1
ATOM 748 N N . ILE A 1 92 ? 9.421 -8.936 7.930 1.00 86.94 92 ILE A N 1
ATOM 749 C CA . ILE A 1 92 ? 8.297 -8.941 8.856 1.00 86.94 92 ILE A CA 1
ATOM 750 C C . ILE A 1 92 ? 7.559 -7.623 8.723 1.00 86.94 92 ILE A C 1
ATOM 752 O O . ILE A 1 92 ? 8.124 -6.550 8.942 1.00 86.94 92 ILE A O 1
ATOM 756 N N . ILE A 1 93 ? 6.267 -7.720 8.448 1.00 89.38 93 ILE A N 1
ATOM 757 C CA . ILE A 1 93 ? 5.368 -6.581 8.357 1.00 89.38 93 ILE A CA 1
ATOM 758 C C . ILE A 1 93 ? 4.493 -6.567 9.610 1.00 89.38 93 ILE A C 1
ATOM 760 O O . ILE A 1 93 ? 3.845 -7.556 9.946 1.00 89.38 93 ILE A O 1
ATOM 764 N N . THR A 1 94 ? 4.479 -5.441 10.319 1.00 89.75 94 THR A N 1
ATOM 765 C CA . THR A 1 94 ? 3.629 -5.209 11.492 1.00 89.75 94 THR A CA 1
ATOM 766 C C . THR A 1 94 ? 2.684 -4.051 11.219 1.00 89.75 94 THR A C 1
ATOM 768 O O . THR A 1 94 ? 3.131 -2.938 10.944 1.00 89.75 94 THR A O 1
ATOM 771 N N . VAL A 1 95 ? 1.381 -4.294 11.342 1.00 90.38 95 VAL A N 1
ATOM 772 C CA . VAL A 1 95 ? 0.340 -3.270 11.202 1.00 90.38 95 VAL A CA 1
ATOM 773 C C . VAL A 1 95 ? -0.107 -2.823 12.585 1.00 90.38 95 VAL A C 1
ATOM 775 O O . VAL A 1 95 ? -0.654 -3.621 13.343 1.00 90.38 95 VAL A O 1
ATOM 778 N N . LEU A 1 96 ? 0.123 -1.553 12.901 1.00 89.94 96 LEU A N 1
ATOM 779 C CA . LEU A 1 96 ? -0.413 -0.865 14.069 1.00 89.94 96 LEU A CA 1
ATOM 780 C C . LEU A 1 96 ? -1.771 -0.271 13.712 1.00 89.94 96 LEU A C 1
ATOM 782 O O . LEU A 1 96 ? -1.904 0.416 12.697 1.00 89.94 96 LEU A O 1
ATOM 786 N N . THR A 1 97 ? -2.762 -0.532 14.558 1.00 88.00 97 THR A N 1
ATOM 787 C CA . THR A 1 97 ? -4.116 0.016 14.432 1.00 88.00 97 THR A CA 1
ATOM 788 C C . THR A 1 97 ? -4.381 1.070 15.514 1.00 88.00 97 THR A C 1
ATOM 790 O O . THR A 1 97 ? -3.775 1.002 16.589 1.00 88.00 97 THR A O 1
ATOM 793 N N . PRO A 1 98 ? -5.331 2.004 15.305 1.00 84.69 98 PRO A N 1
ATOM 794 C CA . PRO A 1 98 ? -5.695 3.005 16.314 1.00 84.69 98 PRO A CA 1
ATOM 795 C C . PRO A 1 98 ? -6.159 2.398 17.647 1.00 84.69 98 PRO A C 1
ATOM 797 O O . PRO A 1 98 ? -6.024 3.025 18.692 1.00 84.69 98 PRO A O 1
ATOM 800 N N . SER A 1 99 ? -6.685 1.170 17.616 1.00 82.62 99 SER A N 1
ATOM 801 C CA . SER A 1 99 ? -7.135 0.416 18.793 1.00 82.62 99 SER A CA 1
ATOM 802 C C . SER A 1 99 ? -5.991 -0.189 19.618 1.00 82.62 99 SER A C 1
ATOM 804 O O . SER A 1 99 ? -6.249 -0.805 20.648 1.00 82.62 99 SER A O 1
ATOM 806 N N . GLY A 1 100 ? -4.735 -0.046 19.179 1.00 75.50 100 GLY A N 1
ATOM 807 C CA . GLY A 1 100 ? -3.562 -0.629 19.837 1.00 75.50 100 GLY A CA 1
ATOM 808 C C . GLY A 1 100 ? -3.304 -2.097 19.485 1.00 75.50 100 GLY A C 1
ATOM 809 O O . GLY A 1 100 ? -2.392 -2.705 20.041 1.00 75.50 100 GLY A O 1
ATOM 810 N N . THR A 1 101 ? -4.075 -2.683 18.563 1.00 75.75 101 THR A N 1
ATOM 811 C CA . THR A 1 101 ? -3.846 -4.047 18.072 1.00 75.75 101 THR A CA 1
ATOM 812 C C . THR A 1 101 ? -2.737 -4.048 17.025 1.00 75.75 101 THR A C 1
ATOM 814 O O . THR A 1 101 ? -2.783 -3.257 16.077 1.00 75.75 101 THR A O 1
ATOM 817 N N . SER A 1 102 ? -1.779 -4.963 17.186 1.00 76.38 102 SER A N 1
ATOM 818 C CA . SER A 1 102 ? -0.679 -5.197 16.249 1.00 76.38 102 SER A CA 1
ATOM 819 C C . SER A 1 102 ? -0.868 -6.540 15.555 1.00 76.38 102 SER A C 1
ATOM 821 O O . SER A 1 102 ? -0.888 -7.572 16.224 1.00 76.38 102 SER A O 1
ATOM 823 N N . THR A 1 103 ? -0.978 -6.543 14.228 1.00 76.62 103 THR A N 1
ATOM 824 C CA . THR A 1 103 ? -0.995 -7.786 13.434 1.00 76.62 103 THR A CA 1
ATOM 825 C C . THR A 1 103 ? 0.351 -7.955 12.746 1.00 76.62 103 THR A C 1
ATOM 827 O O . THR A 1 103 ? 0.853 -6.998 12.156 1.00 76.62 103 THR A O 1
ATOM 830 N N . ARG A 1 104 ? 0.948 -9.147 12.848 1.00 73.75 104 ARG A N 1
ATOM 831 C CA . ARG A 1 104 ? 2.262 -9.465 12.278 1.00 73.75 104 ARG A CA 1
ATOM 832 C C . ARG A 1 104 ? 2.108 -10.488 11.157 1.00 73.75 104 ARG A C 1
ATOM 834 O O . ARG A 1 104 ? 1.573 -11.568 11.391 1.00 73.75 104 ARG A O 1
ATOM 841 N N . THR A 1 105 ? 2.631 -10.155 9.985 1.00 70.56 105 THR A N 1
ATOM 842 C CA . THR A 1 105 ? 2.677 -11.029 8.810 1.00 70.56 105 THR A CA 1
ATOM 843 C C . THR A 1 105 ? 4.132 -11.198 8.385 1.00 70.56 105 THR A C 1
ATOM 845 O O . THR A 1 105 ? 4.886 -10.225 8.347 1.00 70.56 105 THR A O 1
ATOM 848 N N . THR A 1 106 ? 4.541 -12.427 8.084 1.00 67.50 106 THR A N 1
ATOM 849 C CA . THR A 1 106 ? 5.879 -12.733 7.559 1.00 67.50 106 THR A CA 1
ATOM 850 C C . THR A 1 106 ? 5.777 -12.894 6.047 1.00 67.50 106 THR A C 1
ATOM 852 O O . THR A 1 106 ? 4.974 -13.706 5.589 1.00 67.50 106 THR A O 1
ATOM 855 N N . THR A 1 107 ? 6.579 -12.157 5.277 1.00 65.00 107 THR A N 1
ATOM 856 C CA . THR A 1 107 ? 6.767 -12.461 3.854 1.00 65.00 107 THR A CA 1
ATOM 857 C C . THR A 1 107 ? 7.981 -13.371 3.711 1.00 65.00 107 THR A C 1
ATOM 859 O O . THR A 1 107 ? 9.081 -13.018 4.135 1.00 65.00 107 THR A O 1
ATOM 862 N N . THR A 1 108 ? 7.776 -14.539 3.107 1.00 57.00 108 THR A N 1
ATOM 863 C CA . THR A 1 108 ? 8.847 -15.460 2.707 1.00 57.00 108 THR A CA 1
ATOM 864 C C . THR A 1 108 ? 9.276 -15.165 1.263 1.00 57.00 108 THR A C 1
ATOM 866 O O . THR A 1 108 ? 8.420 -14.877 0.420 1.00 57.00 108 THR A O 1
ATOM 869 N N . ASP A 1 109 ? 10.591 -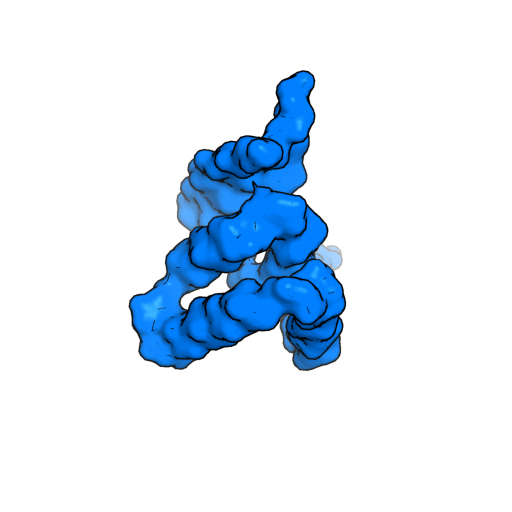15.192 1.025 1.00 48.12 109 ASP A N 1
ATOM 870 C CA . ASP A 1 109 ? 11.266 -14.938 -0.262 1.00 48.12 109 ASP A CA 1
ATOM 871 C C . ASP A 1 109 ? 10.777 -15.839 -1.410 1.00 48.12 109 ASP A C 1
ATOM 873 O O . ASP A 1 109 ? 10.434 -17.019 -1.166 1.00 48.12 109 ASP A O 1
#

pLDDT: mean 84.91, std 15.28, range [32.44, 97.88]

Organism: Thanatephorus cucumeris (strain AG1-IB / isolate 7/3/14) (NCBI:txid1108050)